Protein AF-A0A1B8EX22-F1 (afdb_monomer_lite)

Radius of gyration: 19.43 Å; chains: 1; bounding box: 29×61×29 Å

Foldseek 3Di:
DDDDPVDDPLVVVLVCLQPDPDPVSHDDPVVSCVRPVNVVPVDPPDVVVVPPVPPVVPPPPPVPPD

pLDDT: mean 76.44, std 18.4, range [45.94, 93.44]

Structure (mmCIF, N/CA/C/O backbone):
data_AF-A0A1B8EX22-F1
#
_entry.id   AF-A0A1B8EX22-F1
#
loop_
_atom_site.group_PDB
_atom_site.id
_atom_site.type_symbol
_atom_site.label_atom_id
_atom_site.label_alt_id
_atom_site.label_comp_id
_atom_site.label_asym_id
_atom_site.label_entity_id
_atom_site.label_seq_id
_atom_site.pdbx_PDB_ins_code
_atom_site.Cartn_x
_atom_site.Cartn_y
_atom_site.Cartn_z
_atom_site.occupancy
_atom_site.B_iso_or_equiv
_atom_site.auth_seq_id
_atom_site.auth_comp_id
_atom_site.auth_asym_id
_atom_site.auth_atom_id
_atom_site.pdbx_PDB_model_num
ATOM 1 N N . MET A 1 1 ? -10.394 -6.347 2.136 1.00 65.69 1 MET A N 1
ATOM 2 C CA . MET A 1 1 ? -10.009 -5.788 0.824 1.00 65.69 1 MET A CA 1
ATOM 3 C C . MET A 1 1 ? -9.321 -6.895 0.041 1.00 65.69 1 MET A C 1
ATOM 5 O O . MET A 1 1 ? -8.517 -7.596 0.642 1.00 65.69 1 MET A O 1
ATOM 9 N N . THR A 1 2 ? -9.652 -7.101 -1.234 1.00 84.62 2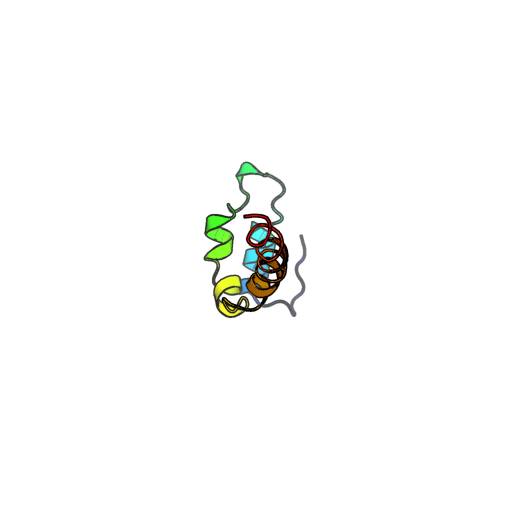 THR A N 1
ATOM 10 C CA . THR A 1 2 ? -9.079 -8.206 -2.024 1.00 84.62 2 THR A CA 1
ATOM 11 C C . THR A 1 2 ? -8.067 -7.651 -3.015 1.00 84.62 2 THR A C 1
ATOM 13 O O . THR A 1 2 ? -8.440 -6.938 -3.942 1.00 84.62 2 THR A O 1
ATOM 16 N N . VAL A 1 3 ? -6.787 -7.961 -2.811 1.00 87.38 3 VAL A N 1
ATOM 17 C CA . VAL A 1 3 ? -5.714 -7.612 -3.752 1.00 87.38 3 VAL A CA 1
ATOM 18 C C . VAL A 1 3 ? -5.501 -8.792 -4.709 1.00 87.38 3 VAL A C 1
ATOM 20 O O . VAL A 1 3 ? -5.355 -9.918 -4.229 1.00 87.38 3 VAL A O 1
ATOM 23 N N . PRO A 1 4 ? -5.462 -8.578 -6.036 1.00 91.94 4 PRO A N 1
ATOM 24 C CA . PRO A 1 4 ? -5.295 -9.661 -7.003 1.00 91.94 4 PRO A CA 1
ATOM 25 C C . PRO A 1 4 ? -3.991 -10.464 -6.854 1.00 91.94 4 PRO A C 1
ATOM 27 O O . PRO A 1 4 ? -2.983 -9.985 -6.325 1.00 91.94 4 PRO A O 1
ATOM 30 N N . SER A 1 5 ? -3.989 -11.696 -7.372 1.00 90.12 5 SER A N 1
ATOM 31 C CA . SER A 1 5 ? -2.843 -12.617 -7.308 1.00 90.12 5 SER A CA 1
ATOM 32 C C . SER A 1 5 ? -1.665 -12.216 -8.200 1.00 90.12 5 SER A C 1
ATOM 34 O O . SER A 1 5 ? -0.540 -12.603 -7.907 1.00 90.12 5 SER A O 1
ATOM 36 N N . PHE A 1 6 ? -1.897 -11.412 -9.242 1.00 93.44 6 PHE A N 1
ATOM 37 C CA . PHE A 1 6 ? -0.839 -10.890 -10.117 1.00 93.44 6 PHE A CA 1
ATOM 38 C C . PHE A 1 6 ? -0.012 -9.765 -9.474 1.00 93.44 6 PHE A C 1
ATOM 40 O O . PHE A 1 6 ? 1.011 -9.353 -10.017 1.00 93.44 6 PHE A O 1
ATOM 47 N N . VAL A 1 7 ? -0.457 -9.238 -8.331 1.00 92.00 7 VAL A N 1
ATOM 48 C CA . VAL A 1 7 ? 0.264 -8.208 -7.583 1.00 92.00 7 VAL A CA 1
ATOM 49 C C . VAL A 1 7 ? 1.342 -8.875 -6.734 1.00 92.00 7 VAL A C 1
ATOM 51 O O . VAL A 1 7 ? 1.071 -9.866 -6.051 1.00 92.00 7 VAL A O 1
ATOM 54 N N . SER A 1 8 ? 2.557 -8.320 -6.752 1.00 93.00 8 SER A N 1
ATOM 55 C CA . SER A 1 8 ? 3.659 -8.847 -5.949 1.00 93.00 8 SER A CA 1
ATOM 56 C C . SER A 1 8 ? 3.315 -8.825 -4.450 1.00 93.00 8 SER A C 1
ATOM 58 O O . SER A 1 8 ? 2.603 -7.923 -3.996 1.00 93.00 8 SER A O 1
ATOM 60 N N . PRO A 1 9 ? 3.821 -9.785 -3.653 1.00 92.19 9 PRO A N 1
ATOM 61 C CA . PRO A 1 9 ? 3.576 -9.808 -2.210 1.00 92.19 9 PRO A CA 1
ATOM 62 C C . PRO A 1 9 ? 3.957 -8.483 -1.530 1.00 92.19 9 PRO A C 1
ATOM 64 O O . PRO A 1 9 ? 3.175 -7.935 -0.764 1.00 92.19 9 PRO A O 1
ATOM 67 N N . GLU A 1 10 ? 5.096 -7.903 -1.920 1.00 91.88 10 GLU A N 1
ATOM 68 C CA . GLU A 1 10 ? 5.580 -6.614 -1.407 1.00 91.88 10 GLU A CA 1
ATOM 69 C C . GLU A 1 10 ? 4.628 -5.445 -1.736 1.00 91.88 10 GLU A C 1
ATOM 71 O O . GLU A 1 10 ? 4.425 -4.558 -0.911 1.00 91.88 10 GLU A O 1
ATOM 76 N 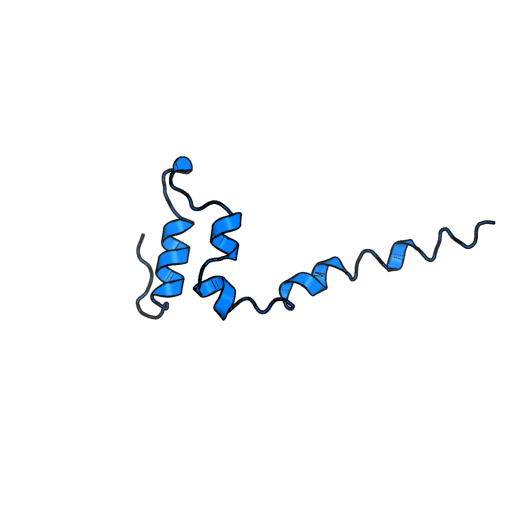N . ALA A 1 11 ? 4.016 -5.431 -2.927 1.00 92.19 11 ALA A N 1
ATOM 77 C CA . ALA A 1 11 ? 3.019 -4.419 -3.290 1.00 92.19 11 ALA A CA 1
ATOM 78 C C . ALA A 1 11 ? 1.728 -4.586 -2.488 1.00 92.19 11 ALA A C 1
ATOM 80 O O . ALA A 1 11 ? 1.114 -3.604 -2.075 1.00 92.19 11 ALA A O 1
ATOM 81 N N . ARG A 1 12 ? 1.300 -5.835 -2.285 1.00 93.19 12 ARG A N 1
ATOM 82 C CA . ARG A 1 12 ? 0.089 -6.154 -1.528 1.00 93.19 12 ARG A CA 1
ATOM 83 C C . ARG A 1 12 ? 0.189 -5.645 -0.093 1.00 93.19 12 ARG A C 1
ATOM 85 O O . ARG A 1 12 ? -0.760 -5.025 0.382 1.00 93.19 12 ARG A O 1
ATOM 92 N N . ASP A 1 13 ? 1.326 -5.865 0.559 1.00 92.69 13 ASP A N 1
ATOM 93 C CA . ASP A 1 13 ? 1.593 -5.378 1.917 1.00 92.69 13 ASP A CA 1
ATOM 94 C C . ASP A 1 13 ? 1.528 -3.852 2.014 1.00 92.69 13 ASP A C 1
ATOM 96 O O . ASP A 1 13 ? 0.864 -3.303 2.900 1.00 92.69 13 ASP A O 1
ATOM 100 N N . LEU A 1 14 ? 2.122 -3.158 1.041 1.00 93.19 14 LEU A N 1
ATOM 101 C CA . LEU A 1 14 ? 2.052 -1.703 0.970 1.00 93.19 14 LEU A CA 1
ATOM 102 C C . LEU A 1 14 ? 0.605 -1.206 0.813 1.00 93.19 14 LEU A C 1
ATOM 104 O O . LEU A 1 14 ? 0.177 -0.308 1.537 1.00 93.19 14 LEU A O 1
ATOM 108 N N . ILE A 1 15 ? -0.167 -1.796 -0.105 1.00 92.19 15 ILE A N 1
ATOM 109 C CA . ILE A 1 15 ? -1.569 -1.416 -0.354 1.00 92.19 15 ILE A CA 1
ATOM 110 C C . ILE A 1 15 ? -2.417 -1.621 0.907 1.00 92.19 15 ILE A C 1
ATOM 112 O O . ILE A 1 15 ? -3.177 -0.729 1.287 1.00 92.19 15 ILE A O 1
ATOM 116 N N . ASN A 1 16 ? -2.256 -2.760 1.582 1.00 91.25 16 ASN A N 1
ATOM 117 C CA . ASN A 1 16 ? -2.975 -3.060 2.819 1.00 91.25 16 ASN A CA 1
ATOM 118 C C . ASN A 1 16 ? -2.630 -2.071 3.939 1.00 91.25 16 ASN A C 1
ATOM 120 O O . ASN A 1 16 ? -3.519 -1.665 4.682 1.00 91.25 16 ASN A O 1
ATOM 124 N N . SER A 1 17 ? -1.371 -1.642 4.023 1.00 90.44 17 SER A N 1
ATOM 125 C CA . SER A 1 17 ? -0.904 -0.674 5.025 1.00 90.44 17 SER A CA 1
ATOM 126 C C . SER A 1 17 ? -1.406 0.756 4.774 1.00 90.44 17 SER A C 1
ATOM 128 O O . SER A 1 17 ? -1.513 1.559 5.705 1.00 90.44 17 SER A O 1
ATOM 130 N N . LEU A 1 18 ? -1.741 1.086 3.522 1.00 91.69 18 LEU A N 1
ATOM 131 C CA . LEU A 1 18 ? -2.262 2.396 3.117 1.00 91.69 18 LEU A CA 1
ATOM 132 C C . LEU A 1 18 ? -3.791 2.495 3.189 1.00 91.69 18 LEU A C 1
ATOM 134 O O . LEU A 1 18 ? -4.321 3.585 3.442 1.00 91.69 18 LEU A O 1
ATOM 138 N N . LEU A 1 19 ? -4.490 1.385 2.945 1.00 91.06 19 LEU A N 1
ATOM 139 C CA . LEU A 1 19 ? -5.952 1.290 2.855 1.00 91.06 19 LEU A CA 1
ATOM 140 C C . LEU A 1 19 ? -6.557 0.621 4.096 1.00 91.06 19 LEU A C 1
ATOM 142 O O . LEU A 1 19 ? -7.415 -0.258 4.011 1.00 91.06 19 LEU A O 1
ATOM 146 N N . VAL A 1 20 ? -6.100 1.064 5.266 1.00 90.25 20 VAL A N 1
ATOM 147 C CA . VAL A 1 20 ? -6.631 0.647 6.566 1.00 90.25 20 VAL A CA 1
ATOM 148 C C . VAL A 1 20 ? -7.870 1.477 6.909 1.00 90.25 20 VAL A C 1
ATOM 150 O O . VAL A 1 20 ? -7.870 2.694 6.740 1.00 90.25 20 VAL A O 1
ATOM 153 N N . VAL A 1 21 ? -8.923 0.823 7.415 1.00 89.81 21 VAL A N 1
ATOM 154 C CA . VAL A 1 21 ? -10.182 1.480 7.835 1.00 89.81 21 VAL A CA 1
ATOM 155 C C . VAL A 1 21 ? -9.933 2.498 8.949 1.00 89.81 21 VAL A C 1
ATOM 157 O O . VAL A 1 21 ? -10.468 3.602 8.923 1.00 89.81 21 VAL A O 1
ATOM 160 N N . ASN A 1 22 ? -9.093 2.125 9.915 1.00 90.25 22 ASN A N 1
ATOM 161 C CA . ASN A 1 22 ? -8.750 2.979 11.041 1.00 90.25 22 ASN A CA 1
ATOM 162 C C . ASN A 1 22 ? -7.530 3.842 10.689 1.00 90.25 22 ASN A C 1
ATOM 164 O O . ASN A 1 22 ? -6.452 3.285 10.461 1.00 90.25 22 ASN A O 1
ATOM 168 N N . PRO A 1 23 ? -7.650 5.179 10.709 1.00 87.81 23 PRO A N 1
ATOM 169 C CA . PRO A 1 23 ? -6.558 6.071 10.332 1.00 87.81 23 PRO A CA 1
ATOM 170 C C . PRO A 1 23 ? -5.368 5.994 11.294 1.00 87.81 23 PRO A C 1
ATOM 172 O O . PRO A 1 23 ? -4.235 6.143 10.858 1.00 87.81 23 PRO A O 1
ATOM 175 N N . GLU A 1 24 ? -5.592 5.695 12.575 1.00 89.88 24 GLU A N 1
ATOM 176 C CA . GLU A 1 24 ? -4.518 5.567 13.575 1.00 89.88 24 GLU A CA 1
ATOM 177 C C . GLU A 1 24 ? -3.611 4.352 13.344 1.00 89.88 24 GLU A C 1
ATOM 179 O O . GLU A 1 24 ? -2.469 4.330 13.786 1.00 89.88 24 GLU A O 1
ATOM 184 N N . LYS A 1 25 ? -4.114 3.330 12.640 1.00 88.31 25 LYS A N 1
ATOM 185 C CA . LYS A 1 25 ? -3.343 2.136 12.262 1.00 88.31 25 LYS A CA 1
ATOM 186 C C . LYS A 1 25 ? -2.696 2.272 10.883 1.00 88.31 25 LYS A C 1
ATOM 188 O O . LYS A 1 25 ? -2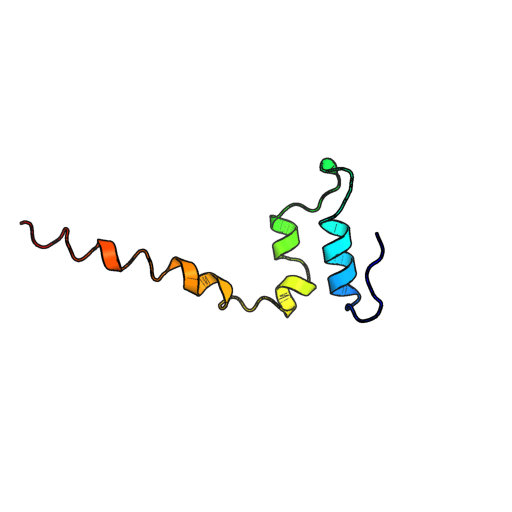.072 1.327 10.405 1.00 88.31 25 LYS A O 1
ATOM 193 N N . ARG A 1 26 ? -2.899 3.409 10.215 1.00 93.12 26 ARG A N 1
ATOM 194 C CA . ARG A 1 26 ? -2.349 3.680 8.891 1.00 93.12 26 ARG A CA 1
ATOM 195 C C . ARG A 1 26 ? -0.849 3.908 9.001 1.00 93.12 26 ARG A C 1
ATOM 197 O O . ARG A 1 26 ? -0.391 4.618 9.891 1.00 93.12 26 ARG A O 1
ATOM 204 N N . MET A 1 27 ? -0.099 3.354 8.057 1.00 91.12 27 MET A N 1
ATOM 205 C CA . MET A 1 27 ? 1.337 3.601 7.981 1.00 91.12 27 MET A CA 1
ATOM 206 C C . MET A 1 27 ? 1.617 5.097 7.733 1.00 91.12 27 MET A C 1
ATOM 208 O O . MET A 1 27 ? 1.025 5.674 6.810 1.00 91.12 27 MET A O 1
ATOM 212 N N . PRO A 1 28 ? 2.502 5.730 8.523 1.00 91.56 28 PRO A N 1
ATOM 213 C CA . PRO A 1 28 ? 2.886 7.120 8.323 1.00 91.56 28 PRO A CA 1
ATOM 214 C C . PRO A 1 28 ? 3.744 7.272 7.059 1.00 91.56 28 PRO A C 1
ATOM 216 O O . PRO A 1 28 ? 4.374 6.326 6.577 1.00 91.56 28 PRO A O 1
ATOM 219 N N . LEU A 1 29 ? 3.751 8.472 6.479 1.00 88.62 29 LEU A N 1
ATOM 220 C CA . LEU A 1 29 ? 4.324 8.708 5.150 1.00 88.62 29 LEU A CA 1
ATOM 221 C C . LEU A 1 29 ? 5.844 8.479 5.112 1.00 88.62 29 LEU A C 1
ATOM 223 O O . LEU A 1 29 ? 6.396 8.066 4.091 1.00 88.62 29 LEU A O 1
ATOM 227 N N . GLU A 1 30 ? 6.517 8.728 6.226 1.00 89.62 30 GLU A N 1
ATOM 228 C CA . GLU A 1 30 ? 7.949 8.525 6.423 1.00 89.62 30 GLU A CA 1
ATOM 229 C C . GLU A 1 30 ? 8.331 7.048 6.290 1.00 89.62 30 GLU A C 1
ATOM 231 O O . GLU A 1 30 ? 9.396 6.731 5.757 1.00 89.62 30 GLU A O 1
ATOM 236 N N . ASP A 1 31 ? 7.454 6.149 6.732 1.00 90.62 31 ASP A N 1
ATOM 237 C CA . ASP A 1 31 ? 7.665 4.704 6.659 1.00 90.62 31 ASP A CA 1
ATOM 238 C C . ASP A 1 31 ? 7.256 4.148 5.295 1.00 90.62 31 ASP A C 1
ATOM 240 O O . ASP A 1 31 ? 7.926 3.262 4.762 1.00 90.62 31 ASP A O 1
ATOM 244 N N . VAL A 1 32 ? 6.252 4.753 4.653 1.00 90.81 32 VAL A N 1
ATOM 245 C CA . VAL A 1 32 ? 5.892 4.458 3.256 1.00 90.81 32 VAL A CA 1
ATOM 246 C C . VAL A 1 32 ? 7.089 4.676 2.329 1.00 90.81 32 VAL A C 1
ATOM 248 O O . VAL A 1 32 ? 7.374 3.831 1.483 1.00 90.81 32 VAL A O 1
ATOM 251 N N . GLN A 1 33 ? 7.836 5.771 2.501 1.00 88.00 33 GLN A N 1
ATOM 252 C CA . GLN A 1 33 ? 9.025 6.059 1.683 1.00 88.00 33 GLN A CA 1
ATOM 253 C C . GLN A 1 33 ? 10.140 5.016 1.840 1.00 88.00 33 GLN A C 1
ATOM 255 O O . GLN A 1 33 ? 10.913 4.800 0.907 1.00 88.00 33 GLN A O 1
ATOM 260 N N . LYS A 1 34 ? 10.221 4.372 3.007 1.00 90.06 34 LYS A N 1
ATOM 261 C CA . LYS A 1 34 ? 11.217 3.340 3.328 1.00 90.06 34 LYS A CA 1
ATOM 262 C C . LYS A 1 34 ? 10.741 1.931 2.972 1.00 90.06 34 LYS A C 1
ATOM 264 O O . LYS A 1 34 ? 11.492 0.975 3.150 1.00 90.06 34 LYS A O 1
ATOM 269 N N . HIS A 1 35 ? 9.509 1.776 2.489 1.00 92.94 35 HIS A N 1
ATOM 270 C CA . HIS A 1 35 ? 8.952 0.464 2.201 1.00 92.94 35 HIS A CA 1
ATOM 271 C C . HIS A 1 35 ? 9.734 -0.227 1.062 1.00 92.94 35 HIS A C 1
ATOM 273 O O . HIS A 1 35 ? 9.993 0.415 0.037 1.00 92.94 35 HIS A O 1
ATOM 279 N N . PRO A 1 36 ? 10.055 -1.534 1.166 1.00 91.31 36 PRO A N 1
ATOM 280 C CA . PRO A 1 36 ? 10.855 -2.254 0.169 1.00 91.31 36 PRO A CA 1
ATOM 281 C C . PRO A 1 36 ? 10.320 -2.121 -1.259 1.00 91.31 36 PRO A C 1
ATOM 283 O O . PRO A 1 36 ? 11.083 -1.897 -2.196 1.00 91.31 36 PRO A O 1
ATOM 286 N N . TRP A 1 37 ? 8.993 -2.176 -1.417 1.00 92.25 37 TRP A N 1
ATOM 287 C CA . TRP A 1 37 ? 8.347 -1.986 -2.717 1.00 92.25 37 TRP A CA 1
ATOM 288 C C . TRP A 1 37 ? 8.626 -0.600 -3.319 1.00 92.25 37 TRP A C 1
ATOM 290 O O . TRP A 1 37 ? 8.946 -0.489 -4.502 1.00 92.25 37 TRP A O 1
ATOM 300 N N . ILE A 1 38 ? 8.567 0.456 -2.500 1.00 90.38 38 ILE A N 1
ATOM 301 C CA . ILE A 1 38 ? 8.867 1.823 -2.934 1.00 90.38 38 ILE A CA 1
ATOM 302 C C . ILE A 1 38 ? 10.348 1.950 -3.274 1.00 90.38 38 ILE A C 1
ATOM 304 O O . ILE A 1 38 ? 10.670 2.425 -4.353 1.00 90.38 38 ILE A O 1
ATOM 308 N N . MET A 1 39 ? 11.257 1.470 -2.426 1.00 88.38 39 MET A N 1
ATOM 309 C CA . MET A 1 39 ? 12.698 1.544 -2.705 1.00 88.38 39 MET A CA 1
ATOM 310 C C . MET A 1 39 ? 13.101 0.802 -3.988 1.00 88.38 39 MET A C 1
ATOM 312 O O . MET A 1 39 ? 14.017 1.223 -4.691 1.00 88.38 39 MET A O 1
ATOM 316 N N . LYS A 1 40 ? 12.406 -0.292 -4.308 1.00 89.31 40 LYS A N 1
ATOM 317 C CA . LYS A 1 40 ? 12.656 -1.128 -5.487 1.00 89.31 40 LYS A CA 1
ATOM 318 C C . LYS A 1 40 ? 12.128 -0.522 -6.786 1.00 89.31 40 LYS A C 1
ATOM 320 O O . LYS A 1 40 ? 12.747 -0.706 -7.832 1.00 89.31 40 LYS A O 1
ATOM 325 N N . HIS A 1 41 ? 10.996 0.181 -6.734 1.00 87.25 41 HIS A N 1
ATOM 326 C CA . HIS A 1 41 ? 10.300 0.668 -7.931 1.00 87.25 41 HIS A CA 1
ATOM 327 C C . HIS A 1 41 ? 10.366 2.186 -8.121 1.00 87.25 41 HIS A C 1
ATOM 329 O O . HIS A 1 41 ? 10.381 2.657 -9.256 1.00 87.25 41 HIS A O 1
ATOM 335 N N . CYS A 1 42 ? 10.483 2.964 -7.049 1.00 82.81 42 CYS A N 1
ATOM 336 C CA . CYS A 1 42 ? 10.725 4.398 -7.126 1.00 82.81 42 CYS A CA 1
ATOM 337 C C . CYS A 1 42 ? 12.229 4.654 -7.221 1.00 82.81 42 CYS A C 1
ATOM 339 O O . CYS A 1 42 ? 12.914 4.865 -6.218 1.00 82.81 42 CYS A O 1
ATOM 341 N N . LYS A 1 43 ? 12.758 4.701 -8.449 1.00 70.88 43 LYS A N 1
ATOM 342 C CA . LYS A 1 43 ? 14.080 5.291 -8.675 1.00 70.88 43 LYS A CA 1
ATOM 343 C C . LYS A 1 43 ? 14.021 6.759 -8.260 1.00 70.88 43 LYS A C 1
ATOM 345 O O . LYS A 1 43 ? 13.184 7.523 -8.745 1.00 70.88 43 LYS A O 1
ATOM 350 N N . LYS A 1 44 ? 14.915 7.149 -7.353 1.00 62.06 44 LYS A N 1
ATOM 351 C CA . LYS A 1 44 ? 15.146 8.532 -6.917 1.00 62.06 44 LYS A CA 1
ATOM 352 C C . LYS A 1 44 ? 15.536 9.374 -8.144 1.00 62.06 44 LYS A C 1
ATOM 354 O O . LYS A 1 44 ? 16.709 9.488 -8.464 1.00 62.06 44 LYS A O 1
ATOM 359 N N . GLY A 1 45 ? 14.552 9.873 -8.890 1.00 55.34 45 GLY A N 1
ATOM 360 C CA . GLY A 1 45 ? 14.787 10.576 -10.154 1.00 55.34 45 GLY A CA 1
ATOM 361 C C . GLY A 1 45 ? 13.561 10.746 -11.052 1.00 55.34 45 GLY A C 1
ATOM 362 O O . GLY A 1 45 ? 13.481 11.748 -11.753 1.00 55.34 45 GLY A O 1
ATOM 363 N N . GLU A 1 46 ? 12.569 9.851 -11.002 1.00 54.38 46 GLU A N 1
ATOM 364 C CA . GLU A 1 46 ? 11.457 9.913 -11.973 1.00 54.38 46 GLU A CA 1
ATOM 365 C C . GLU A 1 46 ? 10.342 10.900 -11.570 1.00 54.38 46 GLU A C 1
ATOM 367 O O . GLU A 1 46 ? 9.784 11.591 -12.416 1.00 54.38 46 GLU A O 1
ATOM 372 N N . PHE A 1 47 ? 10.089 11.079 -10.266 1.00 56.00 47 PHE A N 1
ATOM 373 C CA . PHE A 1 47 ? 9.067 12.014 -9.760 1.00 56.00 47 PHE A CA 1
ATOM 374 C C . PHE A 1 47 ? 9.621 13.379 -9.311 1.00 56.00 47 PHE A C 1
ATOM 376 O O . PHE A 1 47 ? 8.858 14.322 -9.097 1.00 56.00 47 PHE A O 1
ATOM 383 N N . ALA A 1 48 ? 10.945 13.509 -9.163 1.00 53.59 48 ALA A N 1
ATOM 384 C CA . ALA A 1 48 ? 11.589 14.758 -8.741 1.00 53.59 48 ALA A CA 1
ATOM 385 C C . ALA A 1 48 ? 11.716 15.784 -9.885 1.00 53.59 48 ALA A C 1
ATOM 387 O O . ALA A 1 48 ? 11.741 16.987 -9.629 1.00 53.59 48 ALA A O 1
ATOM 388 N N . ASN A 1 49 ? 11.707 15.335 -11.144 1.00 50.34 49 ASN A N 1
ATOM 389 C CA . ASN A 1 49 ? 11.889 16.209 -12.310 1.00 50.34 49 ASN A CA 1
ATOM 390 C C . ASN A 1 49 ? 10.697 17.173 -12.548 1.00 50.34 49 ASN A C 1
ATOM 392 O O . ASN A 1 49 ? 10.816 18.203 -13.208 1.00 50.34 49 ASN A O 1
ATOM 396 N N . VAL A 1 50 ? 9.535 16.916 -11.938 1.00 55.78 50 VAL A N 1
ATOM 397 C CA . VAL A 1 50 ? 8.362 17.797 -12.097 1.00 55.78 50 VAL A CA 1
ATOM 398 C C . VAL A 1 50 ? 8.496 19.101 -11.291 1.00 55.78 50 VAL A C 1
ATOM 400 O O . VAL A 1 50 ? 7.869 20.102 -11.636 1.00 55.78 50 VAL A O 1
ATOM 403 N N . LYS A 1 51 ? 9.327 19.142 -10.237 1.00 50.00 51 LYS A N 1
ATOM 404 C CA . LYS A 1 51 ? 9.432 20.326 -9.361 1.00 50.00 51 LYS A CA 1
ATOM 405 C C . LYS A 1 51 ? 10.520 21.325 -9.771 1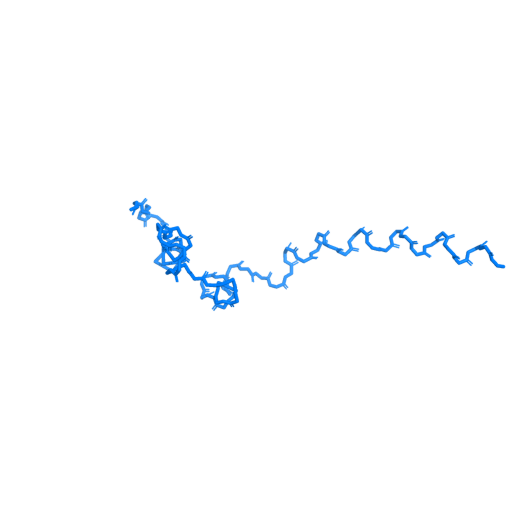.00 50.00 51 LYS A C 1
ATOM 407 O O . LYS A 1 51 ? 10.429 22.487 -9.380 1.00 50.00 51 LYS A O 1
ATOM 412 N N . GLU A 1 52 ? 11.489 20.936 -10.598 1.00 50.47 52 GLU A N 1
ATOM 413 C CA . GLU A 1 52 ? 12.620 21.815 -10.947 1.00 50.47 52 GLU A CA 1
ATOM 414 C C . GLU A 1 52 ? 12.352 22.716 -12.169 1.00 50.47 52 GLU A C 1
ATOM 416 O O . GLU A 1 52 ? 12.854 23.836 -12.256 1.00 50.47 52 GLU A O 1
ATOM 421 N N . SER A 1 53 ? 11.445 22.315 -13.063 1.00 48.88 53 SER A N 1
ATOM 422 C CA . SER A 1 53 ? 11.116 23.068 -14.286 1.00 48.88 53 SER A CA 1
ATOM 423 C C . SER A 1 53 ? 10.241 24.317 -14.065 1.00 48.88 53 SER A C 1
ATOM 425 O O . SER A 1 53 ? 10.059 25.116 -14.985 1.00 48.88 53 SER A O 1
ATOM 427 N N . LYS A 1 54 ? 9.710 24.549 -12.853 1.00 50.16 54 LYS A N 1
ATOM 428 C CA . LYS A 1 54 ? 8.862 25.724 -12.541 1.00 50.16 54 LYS A CA 1
ATOM 429 C C . LYS A 1 54 ? 9.575 26.832 -11.751 1.00 50.16 54 LYS A C 1
ATOM 431 O O . LYS A 1 54 ? 9.032 27.937 -11.676 1.00 50.16 54 LYS A O 1
ATOM 436 N N . LEU A 1 55 ? 10.761 26.583 -11.181 1.00 51.31 55 LEU A N 1
ATOM 437 C CA . LEU A 1 55 ? 11.472 27.575 -10.355 1.00 51.31 55 LEU A CA 1
ATOM 438 C C . LEU A 1 55 ? 12.532 28.374 -11.133 1.00 51.31 55 LEU A C 1
ATOM 440 O O . LEU A 1 55 ? 12.791 29.529 -10.798 1.00 51.31 55 LEU A O 1
ATOM 444 N N . THR A 1 56 ? 13.085 27.829 -12.220 1.00 45.94 56 THR A N 1
ATOM 445 C CA . THR A 1 56 ? 14.147 28.500 -12.995 1.00 45.94 56 THR A CA 1
ATOM 446 C C . THR A 1 56 ? 13.638 29.646 -13.877 1.00 45.94 56 THR A C 1
ATOM 448 O O . THR A 1 56 ? 14.394 30.565 -14.177 1.00 45.94 56 THR A O 1
ATOM 451 N N . LYS A 1 57 ? 12.341 29.688 -14.224 1.00 46.19 57 LYS A N 1
ATOM 452 C CA . LYS A 1 57 ? 11.781 30.750 -15.087 1.00 46.19 57 LYS A CA 1
ATOM 453 C C . LYS A 1 57 ? 11.456 32.071 -14.369 1.00 46.19 57 LYS A C 1
ATOM 455 O O . LYS A 1 57 ? 11.155 33.058 -15.028 1.00 46.19 57 LYS A O 1
ATOM 460 N N . ARG A 1 58 ? 11.513 32.126 -13.032 1.00 51.50 58 ARG A N 1
ATOM 461 C CA . ARG A 1 58 ? 11.199 33.356 -12.270 1.00 51.50 58 ARG A CA 1
ATOM 462 C C . ARG A 1 58 ? 12.410 34.229 -11.935 1.00 51.50 58 ARG A C 1
ATOM 464 O O . ARG A 1 58 ? 12.220 35.373 -11.546 1.00 51.50 58 ARG A O 1
ATOM 471 N N . LYS A 1 59 ? 13.639 33.728 -12.093 1.00 46.72 59 LYS A N 1
ATOM 472 C CA . LYS A 1 59 ? 14.855 34.475 -11.722 1.00 46.72 59 LYS A CA 1
ATOM 473 C C . LYS A 1 59 ? 15.384 35.413 -12.815 1.00 46.72 59 LYS A C 1
ATOM 475 O O . LYS A 1 59 ? 16.106 36.339 -12.483 1.00 46.72 59 LYS A O 1
ATOM 480 N N . SER A 1 60 ? 14.993 35.241 -14.081 1.00 49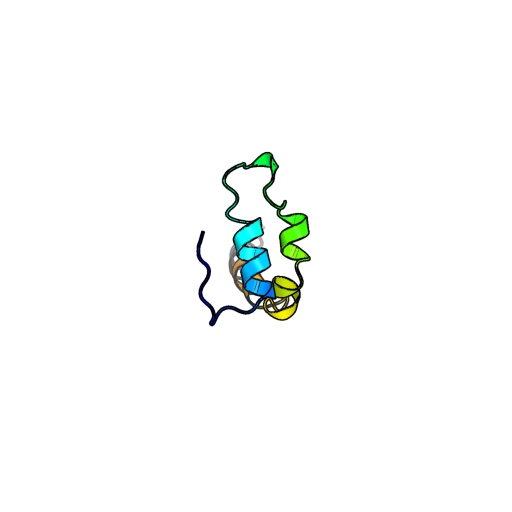.56 60 SER A N 1
ATOM 481 C CA . SER A 1 60 ? 15.530 36.042 -15.195 1.00 49.56 60 SER A CA 1
ATOM 482 C C . SER A 1 60 ? 14.870 37.411 -15.401 1.00 49.56 60 SER A C 1
ATOM 484 O O . SER A 1 60 ? 15.310 38.150 -16.269 1.00 49.56 60 SER A O 1
ATOM 486 N N . VAL A 1 61 ? 13.802 37.751 -14.667 1.00 58.38 61 VAL A N 1
ATOM 487 C CA . VAL A 1 61 ? 13.091 39.040 -14.836 1.00 58.38 61 VAL A CA 1
ATOM 488 C C . VAL A 1 61 ? 13.459 40.056 -13.747 1.00 58.38 61 VAL A C 1
ATOM 490 O O . VAL A 1 61 ? 13.298 41.251 -13.957 1.00 58.38 61 VAL A O 1
ATOM 493 N N . LEU A 1 62 ? 13.987 39.615 -12.598 1.00 56.19 62 LEU A N 1
ATOM 494 C CA . LEU A 1 62 ? 14.243 40.510 -11.460 1.00 56.19 62 LEU A CA 1
ATOM 495 C C . LEU A 1 62 ? 15.651 41.140 -11.465 1.00 56.19 62 LEU A C 1
ATOM 497 O O . LEU A 1 62 ? 15.865 42.118 -10.760 1.00 56.19 62 LEU A O 1
ATOM 501 N N . ASP A 1 63 ? 16.586 40.627 -12.271 1.00 51.44 63 ASP A N 1
ATOM 502 C CA . ASP A 1 63 ? 17.976 41.119 -12.311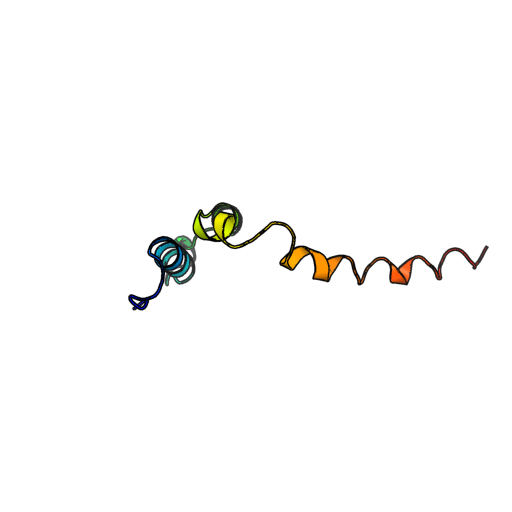 1.00 51.44 63 ASP A CA 1
ATOM 503 C C . ASP A 1 63 ? 18.225 42.212 -13.376 1.00 51.44 63 ASP A C 1
ATOM 505 O O . ASP A 1 63 ? 19.315 42.756 -13.458 1.00 51.44 63 ASP A O 1
ATOM 509 N N . SER A 1 64 ? 17.220 42.586 -14.182 1.00 50.19 64 SER A N 1
ATOM 510 C CA . SER A 1 64 ? 17.347 43.655 -15.200 1.00 50.19 64 SER A CA 1
ATOM 511 C C . SER A 1 64 ? 16.662 44.974 -14.825 1.00 50.19 64 SER A C 1
ATOM 513 O O . SER A 1 64 ? 16.450 45.819 -15.689 1.00 50.19 64 SER A O 1
ATOM 515 N N . ALA A 1 65 ? 16.301 45.162 -13.553 1.00 54.94 65 ALA A N 1
ATOM 516 C CA . ALA A 1 65 ? 15.708 46.407 -13.054 1.00 54.94 65 ALA A CA 1
ATOM 517 C C . ALA A 1 65 ? 16.653 47.198 -12.130 1.00 54.94 65 ALA A C 1
ATOM 519 O O . ALA A 1 65 ? 16.183 47.934 -11.260 1.00 54.94 65 ALA A O 1
ATOM 520 N N . LYS A 1 66 ? 17.971 47.053 -12.307 1.00 49.88 66 LYS A N 1
ATOM 521 C CA . LYS A 1 66 ? 18.950 47.938 -11.678 1.00 49.88 66 LYS A CA 1
ATOM 522 C C . LYS A 1 66 ? 19.954 48.476 -12.682 1.00 49.88 66 LYS A C 1
ATOM 524 O O . LYS A 1 66 ? 20.354 47.695 -13.570 1.00 49.88 66 LYS A O 1
#

Secondary structure (DSSP, 8-state):
----TTS-HHHHHHHHHHS-SSGGGSPPHHHHHT-HHHHHH--TTTTTHHHHTTTGGGSSSSTT--

Sequence (66 aa):
MTVPSFVSPEARDLINSLLVVNPEKRMPLEDVQKHPWIMKHCKKGEFANVKESKLTKRKSVLDSAK